Protein AF-A0A7W0K633-F1 (afdb_monomer_lite)

Foldseek 3Di:
DDDDPNDDDDPCCVVPPVVVVVLVVCVVCVVVVCCVVVVDDDDDPDDDDCLVVQQVNLQVQLSVQLVVLVVVLVCLVVVCVVVVHDSVVSNVVSVVCSPVVSVVSSVVSSVVSPVVVVDPPDDDQADWDWDADPVGDTDTDGDDDPPPDDDSPDDPDPDPPDPPPPDPPPPPPDPDDDDD

pLDDT: mean 83.35, std 16.61, range [40.38, 98.44]

Sequence (180 aa):
EWRGWGYEIPNPFFPGVLLAGFVFSALFLWPFIEARFTHDREPHNLCDRPRDRPVRTALGAATLSFLLVLFLAGATDVLAVEFSLSVNSIVWVFRLLIFLVPLVTALMTHRICKELSAADGGRRKPPELIDRSAEGGYDAHPAPLPVGHPGPDELPEPLPEAVEAGDHGTQSSSPEPSSR

Radius of gyration: 29.42 Å; chains: 1; bounding box: 98×55×73 Å

Structure (mmCIF, N/CA/C/O backbone):
data_AF-A0A7W0K633-F1
#
_entry.id   AF-A0A7W0K633-F1
#
loop_
_atom_site.group_PDB
_atom_site.id
_atom_site.type_symbol
_atom_site.label_atom_id
_atom_site.label_alt_id
_atom_site.label_comp_id
_atom_site.label_asym_id
_atom_site.label_entity_id
_atom_site.label_seq_id
_atom_site.pdbx_PDB_ins_code
_atom_site.Cartn_x
_atom_site.Cartn_y
_atom_site.Cartn_z
_atom_site.occupancy
_atom_site.B_iso_or_equiv
_atom_site.auth_seq_id
_atom_site.auth_comp_id
_atom_site.auth_asym_id
_atom_site.auth_atom_id
_atom_site.pdbx_PDB_model_num
ATOM 1 N N . GLU A 1 1 ? -16.875 -11.089 23.880 1.00 66.25 1 GLU A N 1
ATOM 2 C CA . GLU A 1 1 ? -16.062 -12.106 24.578 1.00 66.25 1 GLU A CA 1
ATOM 3 C C . GLU A 1 1 ? -16.311 -13.457 23.930 1.00 66.25 1 GLU A C 1
ATOM 5 O O . GLU A 1 1 ? -17.447 -13.720 23.548 1.00 66.25 1 GLU A O 1
ATOM 10 N N . TRP A 1 2 ? -15.263 -14.251 23.701 1.00 76.19 2 TRP A N 1
ATOM 11 C CA . TRP A 1 2 ? -15.393 -15.596 23.129 1.00 76.19 2 TRP A CA 1
ATOM 12 C C . TRP A 1 2 ? -15.145 -16.613 24.243 1.00 76.19 2 TRP A C 1
ATOM 14 O O . TRP A 1 2 ? -14.137 -16.514 24.946 1.00 76.19 2 TRP A O 1
ATOM 24 N N . ARG A 1 3 ? -16.079 -17.548 24.441 1.00 80.44 3 ARG A N 1
ATOM 25 C CA . ARG A 1 3 ? -16.024 -18.565 25.500 1.00 80.44 3 ARG A CA 1
ATOM 26 C C . ARG A 1 3 ? -15.960 -19.953 24.869 1.00 80.44 3 ARG A C 1
ATOM 28 O O . ARG A 1 3 ? -16.849 -20.309 24.100 1.00 80.44 3 ARG A O 1
ATOM 35 N N . GLY A 1 4 ? -14.933 -20.732 25.209 1.00 81.19 4 GLY A N 1
ATOM 36 C CA . GLY A 1 4 ? -14.745 -22.097 24.708 1.00 81.19 4 GLY A CA 1
ATOM 37 C C . GLY A 1 4 ? -13.879 -22.935 25.652 1.00 81.19 4 GLY A C 1
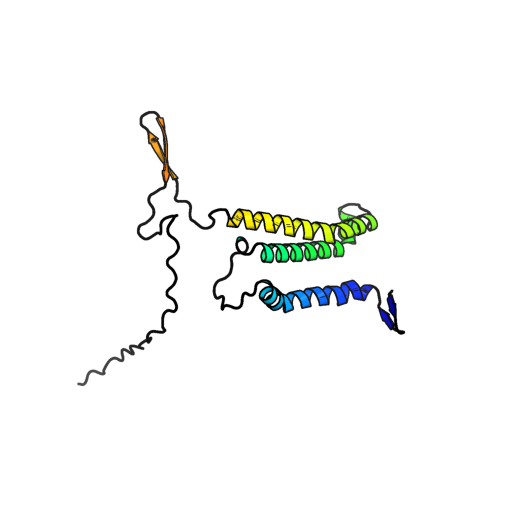ATOM 38 O O . GLY A 1 4 ? -12.909 -22.430 26.207 1.00 81.19 4 GLY A O 1
ATOM 39 N N . TRP A 1 5 ? -14.251 -24.205 25.867 1.00 78.00 5 TRP A N 1
ATOM 40 C CA . TRP A 1 5 ? -13.540 -25.163 26.742 1.00 78.00 5 TRP A CA 1
ATOM 41 C C . TRP A 1 5 ? -13.222 -24.665 28.169 1.00 78.00 5 TRP A C 1
ATOM 43 O O . TRP A 1 5 ? -12.220 -25.054 28.757 1.00 78.00 5 TRP A O 1
ATOM 53 N N . GLY A 1 6 ? -14.076 -23.815 28.749 1.00 84.50 6 GLY A N 1
ATOM 54 C CA . GLY A 1 6 ? -13.878 -23.280 30.105 1.00 84.50 6 GLY A CA 1
ATOM 55 C C . GLY A 1 6 ? -12.903 -22.100 30.199 1.00 84.50 6 GLY A C 1
ATOM 56 O O . GLY A 1 6 ? -12.663 -21.613 31.300 1.00 84.50 6 GLY A O 1
ATOM 57 N N . TYR A 1 7 ? -12.388 -21.610 29.067 1.00 84.44 7 TYR A N 1
ATOM 58 C CA . TYR A 1 7 ? -11.537 -20.424 28.989 1.00 84.44 7 TYR A CA 1
ATOM 59 C C . TYR A 1 7 ? -12.263 -19.258 28.313 1.00 84.44 7 TYR A C 1
ATOM 61 O O . TYR A 1 7 ? -13.115 -19.443 27.435 1.00 84.44 7 TYR A O 1
ATOM 69 N N . GLU A 1 8 ? -11.896 -18.041 28.715 1.00 87.81 8 GLU A N 1
ATOM 70 C CA . GLU A 1 8 ? -12.436 -16.798 28.169 1.00 87.81 8 GLU A CA 1
ATOM 71 C C . GLU A 1 8 ? -11.348 -16.017 27.446 1.00 87.81 8 GLU A C 1
ATOM 73 O O . GLU A 1 8 ? -10.291 -15.732 28.010 1.00 87.81 8 GLU A O 1
ATOM 78 N N . ILE A 1 9 ? -11.622 -15.645 26.195 1.00 88.81 9 ILE A N 1
ATOM 79 C CA . ILE A 1 9 ? -10.738 -14.785 25.412 1.00 88.81 9 ILE A CA 1
ATOM 80 C C . ILE A 1 9 ? -11.315 -13.360 25.439 1.00 88.81 9 ILE A C 1
ATOM 82 O O . ILE A 1 9 ? -12.400 -13.122 24.880 1.00 88.81 9 ILE A O 1
ATOM 86 N N . PRO A 1 10 ? -10.623 -12.400 26.085 1.00 91.38 10 PRO A N 1
ATOM 87 C CA . PRO A 1 10 ? -11.108 -11.032 26.215 1.00 91.38 10 PRO A CA 1
ATOM 88 C C . PRO A 1 10 ? -11.019 -10.300 24.870 1.00 91.38 10 PRO A C 1
ATOM 90 O O . PRO A 1 10 ? -10.097 -10.518 24.093 1.00 91.38 10 PRO A O 1
ATOM 93 N N . ASN A 1 11 ? -11.953 -9.389 24.580 1.00 89.88 11 ASN A N 1
ATOM 94 C CA . ASN A 1 11 ? -12.000 -8.704 23.278 1.00 89.88 11 ASN A CA 1
ATOM 95 C C . ASN A 1 11 ? -10.701 -7.944 22.897 1.00 89.88 11 ASN A C 1
ATOM 97 O O . ASN A 1 11 ? -10.314 -8.001 21.731 1.00 89.88 11 ASN A O 1
ATOM 101 N N . PRO A 1 12 ? -9.972 -7.296 23.834 1.00 91.19 12 PRO A N 1
ATOM 102 C CA . PRO A 1 12 ? -8.685 -6.660 23.533 1.00 91.19 12 PRO A CA 1
ATOM 103 C C . PRO A 1 12 ? -7.592 -7.615 23.025 1.00 91.19 12 PRO A C 1
ATOM 105 O O . PRO A 1 12 ? -6.633 -7.159 22.404 1.00 91.19 12 PRO A O 1
ATOM 108 N N . PHE A 1 13 ? -7.736 -8.930 23.237 1.00 92.81 13 PHE A N 1
ATOM 109 C CA . PHE A 1 13 ? -6.799 -9.938 22.732 1.00 92.81 13 PHE A CA 1
ATOM 110 C C . PHE A 1 13 ? -6.667 -9.897 21.206 1.00 92.81 13 PHE A C 1
ATOM 112 O O . PHE A 1 13 ? -5.560 -10.007 20.679 1.00 92.81 13 PHE A O 1
ATOM 119 N N . PHE A 1 14 ? -7.781 -9.721 20.489 1.00 91.62 14 PHE A N 1
ATOM 120 C CA . PHE A 1 14 ? -7.796 -9.774 19.028 1.00 91.62 14 PHE A CA 1
ATOM 121 C C . PHE A 1 14 ? -6.925 -8.681 18.386 1.00 91.62 14 PHE A C 1
ATOM 123 O O . PHE A 1 14 ? -6.013 -9.032 17.638 1.00 91.62 14 PHE A O 1
ATOM 130 N N . PRO A 1 15 ? -7.126 -7.378 18.670 1.00 89.50 15 PRO A N 1
ATOM 131 C CA . PRO A 1 15 ? -6.270 -6.338 18.106 1.00 89.50 15 PRO A CA 1
ATOM 132 C C . PRO A 1 15 ? -4.888 -6.272 18.773 1.00 89.50 15 PRO A C 1
ATOM 134 O O . PRO A 1 15 ? -3.913 -5.956 18.101 1.00 89.50 15 PRO A O 1
ATOM 137 N N . GLY A 1 16 ? -4.787 -6.567 20.075 1.00 90.88 16 GLY A N 1
ATOM 138 C CA . GLY A 1 16 ? -3.544 -6.383 20.828 1.00 90.88 16 GLY A CA 1
ATOM 139 C C . GLY A 1 16 ? -2.516 -7.492 20.615 1.00 90.88 16 GLY A C 1
ATOM 140 O O . GLY A 1 16 ? -1.331 -7.211 20.479 1.00 90.88 16 GLY A O 1
ATOM 141 N N . VAL A 1 17 ? -2.959 -8.750 20.578 1.00 94.56 17 VAL A N 1
ATOM 142 C CA . VAL A 1 17 ? -2.063 -9.916 20.538 1.00 94.56 17 VAL A CA 1
ATOM 143 C C . VAL A 1 17 ? -2.166 -10.636 19.206 1.00 94.56 17 VAL A C 1
ATOM 145 O O . VAL A 1 17 ? -1.153 -10.838 18.544 1.00 94.56 17 VAL A O 1
ATOM 148 N N . LEU A 1 18 ? -3.378 -11.011 18.791 1.00 94.56 18 LEU A N 1
ATOM 149 C CA . LEU A 1 18 ? -3.564 -11.833 17.595 1.00 94.56 18 LEU A CA 1
ATOM 150 C C . LEU A 1 18 ? -3.177 -11.074 16.325 1.00 94.56 18 LEU A C 1
ATOM 152 O O . LEU A 1 18 ? -2.405 -11.582 15.517 1.00 94.56 18 LEU A O 1
ATOM 156 N N . LEU A 1 19 ? -3.671 -9.849 16.166 1.00 93.62 19 LEU A N 1
ATOM 157 C CA . LEU A 1 19 ? -3.360 -9.018 15.011 1.00 93.62 19 LEU A CA 1
ATOM 158 C C . LEU A 1 19 ? -1.880 -8.614 14.981 1.00 93.62 19 LEU A C 1
ATOM 160 O O . LEU A 1 19 ? -1.228 -8.792 13.956 1.00 93.62 19 LEU A O 1
ATOM 164 N N . ALA A 1 20 ? -1.338 -8.104 16.091 1.00 93.06 20 ALA A N 1
ATOM 165 C CA . ALA A 1 20 ? 0.075 -7.733 16.168 1.00 93.06 20 ALA A CA 1
ATOM 166 C C . ALA A 1 20 ? 0.980 -8.944 15.900 1.00 93.06 20 ALA A C 1
ATOM 168 O O . ALA A 1 20 ? 1.866 -8.886 15.047 1.00 93.06 20 ALA A O 1
ATOM 169 N N . GLY A 1 21 ? 0.701 -10.071 16.562 1.00 95.94 21 GLY A N 1
ATOM 170 C CA . GLY A 1 21 ? 1.410 -11.327 16.355 1.00 95.94 21 GLY A CA 1
ATOM 171 C C . GLY A 1 21 ? 1.337 -11.795 14.906 1.00 95.94 21 GLY A C 1
ATOM 172 O O . GLY A 1 21 ? 2.356 -12.202 14.356 1.00 95.94 21 GLY A O 1
ATOM 173 N N . PHE A 1 22 ? 0.181 -11.667 14.251 1.00 95.88 22 PHE A N 1
ATOM 174 C CA . PHE A 1 22 ? 0.033 -11.992 12.836 1.00 95.88 22 PHE A CA 1
ATOM 175 C C . PHE A 1 22 ? 0.889 -11.094 11.937 1.00 95.88 22 PHE A C 1
ATOM 177 O O . PHE A 1 22 ? 1.620 -11.619 11.102 1.00 95.88 22 PHE A O 1
ATOM 184 N N . VAL A 1 23 ? 0.853 -9.768 12.118 1.00 94.19 23 VAL A N 1
ATOM 185 C CA . VAL A 1 23 ? 1.632 -8.828 11.289 1.00 94.19 23 VAL A CA 1
ATOM 186 C C . VAL A 1 23 ? 3.131 -9.097 11.415 1.00 94.19 23 VAL A C 1
ATOM 188 O O . VAL A 1 23 ? 3.814 -9.231 10.401 1.00 94.19 23 VAL A O 1
ATOM 191 N N . PHE A 1 24 ? 3.647 -9.228 12.640 1.00 94.81 24 PHE A N 1
ATOM 192 C CA . PHE A 1 24 ? 5.065 -9.522 12.846 1.00 94.81 24 PHE A CA 1
ATOM 193 C C . PHE A 1 24 ? 5.444 -10.906 12.325 1.00 94.81 24 PHE A C 1
ATOM 195 O O . PHE A 1 24 ? 6.462 -11.038 11.651 1.00 94.81 24 PHE A O 1
ATOM 202 N N . SER A 1 25 ? 4.620 -11.929 12.568 1.00 96.25 25 SER A N 1
ATOM 203 C CA . SER A 1 25 ? 4.882 -13.272 12.037 1.00 96.25 25 SER A CA 1
ATOM 204 C C . SER A 1 25 ? 4.921 -13.263 10.512 1.00 96.25 25 SER A C 1
ATOM 206 O O . SER A 1 25 ? 5.842 -13.820 9.925 1.00 96.25 25 SER A O 1
ATOM 208 N N . ALA A 1 26 ? 3.971 -12.588 9.861 1.00 94.62 26 ALA A N 1
ATOM 209 C CA . ALA A 1 26 ? 3.949 -12.447 8.410 1.00 94.62 26 ALA A CA 1
ATOM 210 C C . ALA A 1 26 ? 5.197 -11.721 7.888 1.00 94.62 26 ALA A C 1
ATOM 212 O O . ALA A 1 26 ? 5.759 -12.148 6.885 1.00 94.62 26 ALA A O 1
ATOM 213 N N . LEU A 1 27 ? 5.667 -10.679 8.584 1.00 94.00 27 LEU A N 1
ATOM 214 C CA . LEU A 1 27 ? 6.891 -9.955 8.232 1.00 94.00 27 LEU A CA 1
ATOM 215 C C . LEU A 1 27 ? 8.139 -10.845 8.344 1.00 94.00 27 LEU A C 1
ATOM 217 O O . LEU A 1 27 ? 8.943 -10.887 7.417 1.00 94.00 27 LEU A O 1
ATOM 221 N N . PHE A 1 28 ? 8.289 -11.585 9.445 1.00 95.56 28 PHE A N 1
ATOM 222 C CA . PHE A 1 28 ? 9.420 -12.501 9.642 1.00 95.56 28 PHE A CA 1
ATOM 223 C C . PHE A 1 28 ? 9.402 -13.675 8.662 1.00 95.56 28 PHE A C 1
ATOM 225 O O . PHE A 1 28 ? 10.454 -14.110 8.195 1.00 95.56 28 PHE A O 1
ATOM 232 N N . LEU A 1 29 ? 8.215 -14.193 8.339 1.00 96.06 29 LEU A N 1
ATOM 233 C CA . LEU A 1 29 ? 8.066 -15.303 7.401 1.00 96.06 29 LEU A CA 1
ATOM 234 C C . LEU A 1 29 ? 8.065 -14.848 5.934 1.00 96.06 29 LEU A C 1
ATOM 236 O O . LEU A 1 29 ? 8.198 -15.701 5.056 1.00 96.06 29 LEU A O 1
ATOM 240 N N . TRP A 1 30 ? 7.955 -13.544 5.656 1.00 93.50 30 TRP A N 1
ATOM 241 C CA . TRP A 1 30 ? 7.859 -12.990 4.305 1.00 93.50 30 TRP A CA 1
ATOM 242 C C . TRP A 1 30 ? 8.883 -13.558 3.308 1.00 93.50 30 TRP A C 1
ATOM 244 O O . TRP A 1 30 ? 8.441 -14.067 2.279 1.00 93.50 30 TRP A O 1
ATOM 254 N N . PRO A 1 31 ? 10.207 -13.573 3.577 1.00 91.06 31 PRO A N 1
ATOM 255 C CA . PRO A 1 31 ? 11.180 -14.077 2.603 1.00 91.06 31 PRO A CA 1
ATOM 256 C C . PRO A 1 31 ? 10.967 -15.557 2.256 1.00 91.06 31 PRO A C 1
ATOM 258 O O . PRO A 1 31 ? 11.137 -15.959 1.108 1.00 91.06 31 PRO A O 1
ATOM 261 N N . PHE A 1 32 ? 10.542 -16.375 3.222 1.00 92.38 32 PHE A N 1
ATOM 262 C CA . PHE A 1 32 ? 10.270 -17.797 3.000 1.00 92.38 32 PHE A CA 1
ATOM 263 C C . PHE A 1 32 ? 8.978 -18.012 2.213 1.00 92.38 32 PHE A C 1
ATOM 265 O O . PHE A 1 32 ? 8.917 -18.876 1.338 1.00 92.38 32 PHE A O 1
ATOM 272 N N . ILE A 1 33 ? 7.948 -17.218 2.521 1.00 91.50 33 ILE A N 1
ATOM 273 C CA . ILE A 1 33 ? 6.676 -17.213 1.798 1.00 91.50 33 ILE A CA 1
ATOM 274 C C . ILE A 1 33 ? 6.929 -16.802 0.344 1.00 91.50 33 ILE A C 1
ATOM 276 O O . ILE A 1 33 ? 6.538 -17.520 -0.574 1.00 91.50 33 ILE A O 1
ATOM 280 N N . GLU A 1 34 ? 7.641 -15.699 0.125 1.00 90.81 34 GLU A N 1
ATOM 281 C CA . GLU A 1 34 ? 7.971 -15.195 -1.205 1.00 90.81 34 GLU A CA 1
ATOM 282 C C . GLU A 1 34 ? 8.790 -16.214 -2.007 1.00 90.81 34 GLU A C 1
ATOM 284 O O . GLU A 1 34 ? 8.397 -16.568 -3.118 1.00 90.81 34 GLU A O 1
ATOM 289 N N . ALA A 1 35 ? 9.859 -16.773 -1.430 1.00 89.38 35 ALA A N 1
ATOM 290 C CA . ALA A 1 35 ? 10.676 -17.792 -2.090 1.00 89.38 35 ALA A CA 1
ATOM 291 C C . ALA A 1 35 ? 9.876 -19.063 -2.434 1.00 89.38 35 ALA A C 1
ATOM 293 O O . ALA A 1 35 ? 10.167 -19.743 -3.419 1.00 89.38 35 ALA A O 1
ATOM 294 N N . ARG A 1 36 ? 8.842 -19.401 -1.651 1.00 89.31 36 ARG A N 1
ATOM 295 C CA . ARG A 1 36 ? 7.970 -20.557 -1.907 1.00 89.31 36 ARG A CA 1
ATOM 296 C C . ARG A 1 36 ? 6.999 -20.342 -3.069 1.00 89.31 36 ARG A C 1
ATOM 298 O O . ARG A 1 36 ? 6.645 -21.325 -3.724 1.00 89.31 36 ARG A O 1
ATOM 305 N N . PHE A 1 37 ? 6.548 -19.111 -3.299 1.00 89.50 37 PHE A N 1
ATOM 306 C CA . PHE A 1 37 ? 5.646 -18.776 -4.405 1.00 89.50 37 PHE A CA 1
ATOM 307 C C . PHE A 1 37 ? 6.416 -18.437 -5.684 1.00 89.50 37 PHE A C 1
ATOM 309 O O . PHE A 1 37 ? 6.093 -18.969 -6.745 1.00 89.50 37 PHE A O 1
ATOM 316 N N . THR A 1 38 ? 7.463 -17.620 -5.582 1.00 88.50 38 THR A N 1
ATOM 317 C CA . THR A 1 38 ? 8.279 -17.182 -6.725 1.00 88.50 38 THR A CA 1
ATOM 318 C C . THR A 1 38 ? 9.260 -18.266 -7.185 1.00 88.50 38 THR A C 1
ATOM 320 O O . THR A 1 38 ?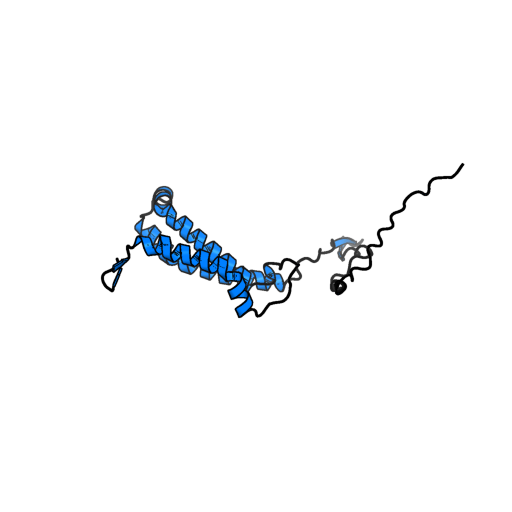 9.689 -18.240 -8.329 1.00 88.50 38 THR A O 1
ATOM 323 N N . HIS A 1 39 ? 9.578 -19.249 -6.328 1.00 87.38 39 HIS A N 1
ATOM 324 C CA . HIS A 1 39 ? 10.603 -20.284 -6.568 1.00 87.38 39 HIS A CA 1
ATOM 325 C C . HIS A 1 39 ? 12.008 -19.716 -6.832 1.00 87.38 39 HIS A C 1
ATOM 327 O O . HIS A 1 39 ? 12.884 -20.415 -7.331 1.00 87.38 39 HIS A O 1
ATOM 333 N N . ASP A 1 40 ? 12.223 -18.466 -6.436 1.00 85.00 40 ASP A N 1
ATOM 334 C CA . ASP A 1 40 ? 13.465 -17.731 -6.608 1.00 85.00 40 ASP A CA 1
ATOM 335 C C . ASP A 1 40 ? 14.409 -18.035 -5.432 1.00 85.00 40 ASP A C 1
ATOM 337 O O . ASP A 1 40 ? 14.096 -17.724 -4.278 1.00 85.00 40 ASP A O 1
ATOM 341 N N . ARG A 1 41 ? 15.509 -18.748 -5.706 1.00 84.31 41 ARG A N 1
ATOM 342 C CA . ARG A 1 41 ? 16.477 -19.231 -4.696 1.00 84.31 41 ARG A CA 1
ATOM 343 C C . ARG A 1 41 ? 17.929 -18.907 -5.039 1.00 84.31 41 ARG A C 1
ATOM 345 O O . ARG A 1 41 ? 18.836 -19.417 -4.383 1.00 84.31 41 ARG A O 1
ATOM 352 N N . GLU A 1 42 ? 18.150 -18.100 -6.066 1.00 86.81 42 GLU A N 1
ATOM 353 C CA . GLU A 1 42 ? 19.493 -17.718 -6.485 1.00 86.81 42 GLU A CA 1
ATOM 354 C C . GLU A 1 42 ? 20.077 -16.638 -5.558 1.00 86.81 42 GLU A C 1
ATOM 356 O O . GLU A 1 42 ? 19.332 -15.887 -4.914 1.00 86.81 42 GLU A O 1
ATOM 361 N N . PRO A 1 43 ? 21.412 -16.541 -5.443 1.00 87.62 43 PRO A N 1
ATOM 362 C CA . PRO A 1 43 ? 22.046 -15.467 -4.692 1.00 87.62 43 PRO A CA 1
ATOM 363 C C . PRO A 1 43 ? 21.861 -14.114 -5.403 1.00 87.62 43 PRO A C 1
ATOM 365 O O . PRO A 1 43 ? 22.442 -13.866 -6.456 1.00 87.62 43 PRO A O 1
ATOM 368 N N . HIS A 1 44 ? 21.082 -13.213 -4.796 1.00 86.94 44 HIS A N 1
ATOM 369 C CA . HIS A 1 44 ? 20.836 -11.856 -5.298 1.00 86.94 44 HIS A CA 1
ATOM 370 C C . HIS A 1 44 ? 21.688 -10.833 -4.538 1.00 86.94 44 HIS A C 1
ATOM 372 O O . HIS A 1 44 ? 21.411 -10.528 -3.380 1.00 86.94 44 HIS A O 1
ATOM 378 N N . ASN A 1 45 ? 22.710 -10.277 -5.196 1.00 91.12 45 ASN A N 1
ATOM 379 C CA . ASN A 1 45 ? 23.581 -9.237 -4.618 1.00 91.12 45 ASN A CA 1
ATOM 380 C C . ASN A 1 45 ? 23.199 -7.813 -5.050 1.00 91.12 45 ASN A C 1
ATOM 382 O O . ASN A 1 45 ? 23.743 -6.835 -4.540 1.00 91.12 45 ASN A O 1
ATOM 386 N N . LEU A 1 46 ? 22.276 -7.692 -6.005 1.00 90.25 46 LEU A N 1
ATOM 387 C CA . LEU A 1 46 ? 21.758 -6.419 -6.483 1.00 90.25 46 LEU A CA 1
ATOM 388 C C . LEU A 1 46 ? 20.337 -6.221 -5.965 1.00 90.25 46 LEU A C 1
ATOM 390 O O . LEU A 1 46 ? 19.525 -7.145 -5.968 1.00 90.25 46 LEU A O 1
ATOM 394 N N . CYS A 1 47 ? 20.035 -4.999 -5.533 1.00 89.06 47 CYS A N 1
ATOM 395 C CA . CYS A 1 47 ? 18.684 -4.642 -5.130 1.00 89.06 47 CYS A CA 1
ATOM 396 C C . CYS A 1 47 ? 17.763 -4.602 -6.352 1.00 89.06 47 CYS A C 1
ATOM 398 O O . CYS A 1 47 ? 17.996 -3.846 -7.299 1.00 89.06 47 CYS A O 1
ATOM 400 N N . ASP A 1 48 ? 16.669 -5.352 -6.278 1.00 88.38 48 ASP A N 1
ATOM 401 C CA . ASP A 1 48 ? 15.578 -5.249 -7.237 1.00 88.38 48 ASP A CA 1
ATOM 402 C C . ASP A 1 48 ? 14.936 -3.858 -7.191 1.00 88.38 48 ASP A C 1
ATOM 404 O O . ASP A 1 48 ? 14.673 -3.292 -6.122 1.00 88.38 48 ASP A O 1
ATOM 408 N N . ARG A 1 49 ? 14.579 -3.331 -8.362 1.00 89.56 49 ARG A N 1
ATOM 409 C CA . ARG A 1 49 ? 13.794 -2.098 -8.441 1.00 89.56 49 ARG A CA 1
ATOM 410 C C . ARG A 1 49 ? 12.324 -2.407 -8.118 1.00 89.56 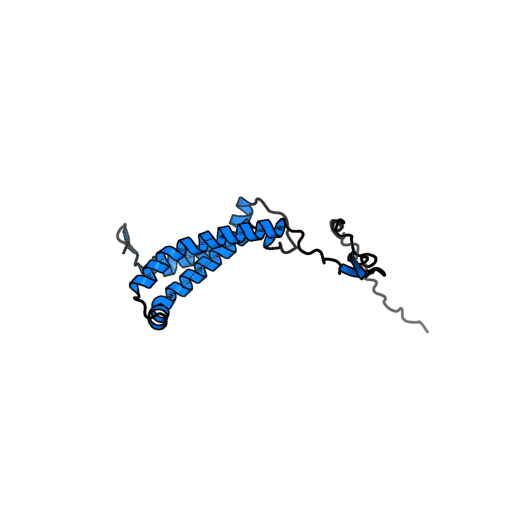49 ARG A C 1
ATOM 412 O O . ARG A 1 49 ? 11.775 -3.372 -8.651 1.00 89.56 49 ARG A O 1
ATOM 419 N N . PRO A 1 50 ? 11.625 -1.565 -7.332 1.00 89.31 50 PRO A N 1
ATOM 420 C CA . PRO A 1 50 ? 10.231 -1.818 -6.952 1.00 89.31 50 PRO A CA 1
ATOM 421 C C . PRO A 1 50 ? 9.254 -1.958 -8.126 1.00 89.31 50 PRO A C 1
ATOM 423 O O . PRO A 1 50 ? 8.278 -2.698 -8.030 1.00 89.31 50 PRO A O 1
ATOM 426 N N . ARG A 1 51 ? 9.491 -1.267 -9.246 1.00 90.19 51 ARG A N 1
ATOM 427 C CA . ARG A 1 51 ? 8.632 -1.389 -10.433 1.00 90.19 51 ARG A CA 1
ATOM 428 C C . ARG A 1 51 ? 8.732 -2.772 -11.098 1.00 90.19 51 ARG A C 1
ATOM 430 O O . ARG A 1 51 ? 7.707 -3.304 -11.503 1.00 90.19 51 ARG A O 1
ATOM 437 N N . ASP A 1 52 ? 9.914 -3.394 -11.078 1.00 89.75 52 ASP A N 1
ATOM 438 C CA . ASP A 1 52 ? 10.198 -4.643 -11.803 1.00 89.75 52 ASP A CA 1
ATOM 439 C C . ASP A 1 52 ? 9.637 -5.888 -11.087 1.00 89.75 52 ASP A C 1
ATOM 441 O O . ASP A 1 52 ? 9.513 -6.960 -11.675 1.00 89.75 52 ASP A O 1
ATOM 445 N N . ARG A 1 53 ? 9.219 -5.748 -9.821 1.00 91.75 53 ARG A N 1
ATOM 446 C CA . ARG A 1 53 ? 8.556 -6.798 -9.025 1.00 91.75 53 ARG A CA 1
ATOM 447 C C . ARG A 1 53 ? 7.161 -6.320 -8.574 1.00 91.75 53 ARG A C 1
ATOM 449 O O . ARG A 1 53 ? 6.914 -6.168 -7.373 1.00 91.75 53 ARG A O 1
ATOM 456 N N . PRO A 1 54 ? 6.212 -6.093 -9.508 1.00 93.19 54 PRO A N 1
ATOM 457 C CA . PRO A 1 54 ? 4.961 -5.369 -9.252 1.00 93.19 54 PRO A CA 1
ATOM 458 C C . PRO A 1 54 ? 4.065 -6.027 -8.195 1.00 93.19 54 PRO A C 1
ATOM 460 O O . PRO A 1 54 ? 3.365 -5.333 -7.465 1.00 93.19 54 PRO A O 1
ATOM 463 N N . VAL A 1 55 ? 4.074 -7.360 -8.087 1.00 93.62 55 VAL A N 1
ATOM 464 C CA . VAL A 1 55 ? 3.275 -8.095 -7.087 1.00 93.62 55 VAL A CA 1
ATOM 465 C C . VAL A 1 55 ? 3.818 -7.883 -5.673 1.00 93.62 55 VAL A C 1
ATOM 467 O O . VAL A 1 55 ? 3.049 -7.556 -4.770 1.00 93.62 55 VAL A O 1
ATOM 470 N N . ARG A 1 56 ? 5.140 -8.004 -5.485 1.00 94.44 56 ARG A N 1
ATOM 471 C CA . ARG A 1 56 ? 5.794 -7.761 -4.190 1.00 94.44 56 ARG A CA 1
ATOM 472 C C . ARG A 1 56 ? 5.561 -6.329 -3.723 1.00 94.44 56 ARG A C 1
ATOM 474 O O . ARG A 1 56 ? 5.179 -6.102 -2.578 1.00 94.44 56 ARG A O 1
ATOM 481 N N . THR A 1 57 ? 5.731 -5.372 -4.629 1.00 95.88 57 THR A N 1
ATOM 482 C CA . THR A 1 57 ? 5.552 -3.947 -4.328 1.00 95.88 57 THR A CA 1
ATOM 483 C C . THR A 1 57 ? 4.100 -3.614 -4.004 1.00 95.88 57 THR A C 1
ATOM 485 O O . THR A 1 57 ? 3.843 -2.897 -3.039 1.00 95.88 57 THR A O 1
ATOM 488 N N . ALA A 1 58 ? 3.140 -4.181 -4.742 1.00 96.62 58 ALA A N 1
ATOM 489 C CA . ALA A 1 58 ? 1.719 -4.017 -4.453 1.00 96.62 58 ALA A CA 1
ATOM 490 C C . ALA A 1 58 ? 1.334 -4.563 -3.073 1.00 96.62 58 ALA A C 1
ATOM 492 O O . ALA A 1 58 ? 0.595 -3.899 -2.347 1.00 96.62 58 ALA A O 1
ATOM 493 N N . LEU A 1 59 ? 1.855 -5.728 -2.674 1.00 95.81 59 LEU A N 1
ATOM 494 C CA . LEU A 1 59 ? 1.563 -6.286 -1.354 1.00 95.81 59 LEU A CA 1
ATOM 495 C C . LEU A 1 59 ? 2.200 -5.467 -0.223 1.00 95.81 59 LEU A C 1
ATOM 497 O O . LEU A 1 59 ? 1.554 -5.225 0.800 1.00 95.81 59 LEU A O 1
ATOM 501 N N . GLY A 1 60 ? 3.430 -4.984 -0.418 1.00 95.06 60 GLY A N 1
ATOM 502 C CA . GLY A 1 60 ? 4.077 -4.063 0.518 1.00 95.06 60 GLY A CA 1
ATOM 503 C C . GLY A 1 60 ? 3.276 -2.769 0.696 1.00 95.06 60 GLY A C 1
ATOM 504 O O . GLY A 1 60 ? 2.981 -2.369 1.822 1.00 95.06 60 GLY A O 1
ATOM 505 N N . ALA A 1 61 ? 2.838 -2.156 -0.407 1.00 97.88 61 ALA A N 1
ATOM 506 C CA . ALA A 1 61 ? 2.023 -0.941 -0.388 1.00 97.88 61 ALA A CA 1
ATOM 507 C C . ALA A 1 61 ? 0.640 -1.161 0.252 1.00 97.88 61 ALA A C 1
ATOM 509 O O . ALA A 1 61 ? 0.171 -0.317 1.021 1.00 97.88 61 ALA A O 1
ATOM 510 N N . ALA A 1 62 ? 0.003 -2.305 -0.011 1.00 97.69 62 ALA A N 1
ATOM 511 C CA . ALA A 1 62 ? -1.254 -2.694 0.621 1.00 97.69 62 ALA A CA 1
ATOM 512 C C . ALA A 1 62 ? -1.094 -2.862 2.137 1.00 97.69 62 ALA A C 1
ATOM 514 O O . ALA A 1 62 ? -1.911 -2.356 2.902 1.00 97.69 62 ALA A O 1
ATOM 515 N N . THR A 1 63 ? -0.009 -3.509 2.570 1.00 96.44 63 THR A N 1
ATOM 516 C CA . THR A 1 63 ? 0.311 -3.711 3.990 1.00 96.44 63 THR A CA 1
ATOM 517 C C . THR A 1 63 ? 0.569 -2.381 4.695 1.00 96.44 63 THR A C 1
ATOM 519 O O . THR A 1 63 ? -0.000 -2.129 5.753 1.00 96.44 63 THR A O 1
ATOM 522 N N . LEU A 1 64 ? 1.353 -1.483 4.092 1.00 97.19 64 LEU A N 1
ATOM 523 C CA . LEU A 1 64 ? 1.573 -0.137 4.634 1.00 97.19 64 LEU A CA 1
ATOM 524 C C . LEU A 1 64 ? 0.273 0.666 4.720 1.00 97.19 64 LEU A C 1
ATOM 526 O O . LEU A 1 64 ? 0.018 1.316 5.730 1.00 97.19 64 LEU A O 1
ATOM 530 N N . SER A 1 65 ? -0.575 0.586 3.693 1.00 98.06 65 SER A N 1
ATOM 531 C CA . SER A 1 65 ? -1.877 1.260 3.688 1.00 98.06 65 SER A CA 1
ATOM 532 C C . SER A 1 65 ? -2.806 0.708 4.763 1.00 98.06 65 SER A C 1
ATOM 534 O O . SER A 1 65 ? -3.491 1.473 5.433 1.00 98.06 65 SER A O 1
ATOM 536 N N . PHE A 1 66 ? -2.805 -0.611 4.966 1.00 97.12 66 PHE A N 1
ATOM 537 C CA . PHE A 1 66 ? -3.533 -1.255 6.053 1.00 97.12 66 PHE A CA 1
ATOM 538 C C . PHE A 1 66 ? -3.068 -0.701 7.402 1.00 97.12 66 PHE A C 1
ATOM 540 O O . PHE A 1 66 ? -3.884 -0.187 8.160 1.00 97.12 66 PHE A O 1
ATOM 547 N N . LEU A 1 67 ? -1.758 -0.703 7.667 1.00 96.44 67 LEU A N 1
ATOM 548 C CA . LEU A 1 67 ? -1.201 -0.166 8.911 1.00 96.44 67 LEU A CA 1
ATOM 549 C C . LEU A 1 67 ? -1.525 1.320 9.106 1.00 96.44 67 LEU A C 1
ATOM 551 O O . LEU A 1 67 ? -1.855 1.723 10.219 1.00 96.44 67 LEU A O 1
ATOM 555 N N . LEU A 1 68 ? -1.501 2.121 8.038 1.00 97.62 68 LEU A N 1
ATOM 556 C CA . LEU A 1 68 ? -1.883 3.532 8.084 1.00 97.62 68 LEU A CA 1
ATOM 557 C C . LEU A 1 68 ? -3.358 3.708 8.469 1.00 97.62 68 LEU A C 1
ATOM 559 O O . LEU A 1 68 ? -3.678 4.538 9.316 1.00 97.62 68 LEU A O 1
ATOM 563 N N . VAL A 1 69 ? -4.258 2.908 7.891 1.00 97.50 69 VAL A N 1
ATOM 564 C CA . VAL A 1 69 ? -5.683 2.931 8.248 1.00 97.50 69 VAL A CA 1
ATOM 565 C C . VAL A 1 69 ? -5.885 2.541 9.711 1.00 97.50 69 VAL A C 1
ATOM 567 O O . VAL A 1 69 ? -6.655 3.200 10.404 1.00 97.50 69 VAL A O 1
ATOM 570 N N . LEU A 1 70 ? -5.182 1.516 10.206 1.00 95.19 70 LEU A N 1
ATOM 571 C CA . LEU A 1 70 ? -5.249 1.121 11.617 1.00 95.19 70 LEU A CA 1
ATOM 572 C C . LEU A 1 70 ? -4.714 2.209 12.547 1.00 95.19 70 LEU A C 1
ATOM 574 O O . LEU A 1 70 ? -5.308 2.460 13.592 1.00 95.19 70 LEU A O 1
ATOM 578 N N . PHE A 1 71 ? -3.618 2.862 12.165 1.00 95.25 71 PHE A N 1
ATOM 579 C CA . PHE A 1 71 ? -3.045 3.973 12.915 1.00 95.25 71 PHE A CA 1
ATOM 580 C C . PHE A 1 71 ? -4.043 5.130 13.042 1.00 95.25 71 PHE A C 1
ATOM 582 O O . PHE A 1 71 ? -4.311 5.595 14.148 1.00 95.25 71 PHE A O 1
ATOM 589 N N . LEU A 1 72 ? -4.665 5.537 11.931 1.00 96.12 72 LEU A N 1
ATOM 590 C CA . LEU A 1 72 ? -5.689 6.586 11.929 1.00 96.12 72 LEU A CA 1
ATOM 591 C C . LEU A 1 72 ? -6.946 6.170 12.703 1.00 96.12 72 LEU A C 1
ATOM 593 O O . LEU A 1 72 ? -7.509 6.977 13.438 1.00 96.12 72 LEU A O 1
ATOM 597 N N . ALA A 1 73 ? -7.355 4.904 12.603 1.00 94.88 73 ALA A N 1
ATOM 598 C CA . ALA A 1 73 ? -8.453 4.363 13.398 1.00 94.88 73 ALA A CA 1
ATOM 599 C C . ALA A 1 73 ? -8.137 4.348 14.908 1.00 94.88 73 ALA A C 1
ATOM 601 O O . ALA A 1 73 ? -9.051 4.415 15.726 1.00 94.88 73 ALA A O 1
ATOM 602 N N . GLY A 1 74 ? -6.860 4.299 15.295 1.00 92.38 74 GLY A N 1
ATOM 603 C CA . GLY A 1 74 ? -6.430 4.474 16.682 1.00 92.38 74 GLY A CA 1
ATOM 604 C C . GLY A 1 74 ? -6.670 5.890 17.218 1.00 92.38 74 GLY A C 1
ATOM 605 O O . GLY A 1 74 ? -6.952 6.042 18.400 1.00 92.38 74 GLY A O 1
ATOM 606 N N . ALA A 1 75 ? -6.641 6.906 16.350 1.00 94.69 75 ALA A N 1
ATOM 607 C CA . ALA A 1 75 ? -6.825 8.323 16.686 1.00 94.69 75 ALA A CA 1
ATOM 608 C C . ALA A 1 75 ? -8.282 8.808 16.514 1.00 94.69 75 ALA A C 1
ATOM 610 O O . ALA A 1 75 ? -8.537 9.952 16.133 1.00 94.69 75 ALA A O 1
ATOM 611 N N . THR A 1 76 ? -9.262 7.925 16.731 1.00 94.69 76 THR A N 1
ATOM 612 C CA . THR A 1 76 ? -10.691 8.223 16.496 1.00 94.69 76 THR A CA 1
ATOM 613 C C . THR A 1 76 ? -11.233 9.397 17.309 1.00 94.69 76 THR A C 1
ATOM 615 O O . THR A 1 76 ? -12.112 10.104 16.823 1.00 94.69 76 THR A O 1
ATOM 618 N N . ASP A 1 77 ? -10.731 9.618 18.518 1.00 93.75 77 ASP A N 1
ATOM 619 C CA . ASP A 1 77 ? -11.100 10.724 19.400 1.00 93.75 77 ASP A CA 1
ATOM 620 C C . ASP A 1 77 ? -10.625 12.079 18.858 1.00 93.75 77 ASP A C 1
ATOM 622 O O . ASP A 1 77 ? -11.420 13.012 18.747 1.00 93.75 77 ASP A O 1
ATOM 626 N N . VAL A 1 78 ? -9.363 12.163 18.432 1.00 94.94 78 VAL A N 1
ATOM 627 C CA . VAL A 1 78 ? -8.792 13.359 17.796 1.00 94.94 78 VAL A CA 1
ATOM 628 C C . VAL A 1 78 ? -9.542 13.682 16.505 1.00 94.94 78 VAL A C 1
ATOM 630 O O . VAL A 1 78 ? -9.932 14.826 16.280 1.00 94.94 78 VAL A O 1
ATOM 633 N N . LEU A 1 79 ? -9.816 12.665 15.682 1.00 94.25 79 LEU A N 1
ATOM 634 C CA . LEU A 1 79 ? -10.580 12.828 14.445 1.00 94.25 79 LEU A CA 1
ATOM 635 C C . LEU A 1 79 ? -12.029 13.267 14.708 1.00 94.25 79 LEU A C 1
ATOM 637 O O . LEU A 1 79 ? -12.575 14.060 13.944 1.00 94.25 79 LEU A O 1
ATOM 641 N N . ALA A 1 80 ? -12.662 12.781 15.778 1.00 95.31 80 ALA A N 1
ATOM 642 C CA . ALA A 1 80 ? -14.018 13.191 16.139 1.00 95.31 80 ALA A CA 1
ATOM 643 C C . ALA A 1 80 ? -14.088 14.681 16.487 1.00 95.31 80 ALA A C 1
ATOM 645 O O . ALA A 1 80 ? -15.009 15.367 16.042 1.00 95.31 80 ALA A O 1
ATOM 646 N N . VAL A 1 81 ? -13.105 15.180 17.241 1.00 96.25 81 VAL A N 1
ATOM 647 C CA . VAL A 1 81 ? -13.022 16.593 17.631 1.00 96.25 81 VAL A CA 1
ATOM 648 C C . VAL A 1 81 ? -12.699 17.479 16.428 1.00 96.25 81 VAL A C 1
ATOM 650 O O . VAL A 1 81 ? -13.428 18.435 16.178 1.00 96.25 81 VAL A O 1
ATOM 653 N N . GLU A 1 82 ? -11.666 17.141 15.652 1.00 95.69 82 GLU A N 1
ATOM 654 C CA . GLU A 1 82 ? -11.201 17.965 14.525 1.00 95.69 82 GLU A CA 1
ATOM 655 C C . GLU A 1 82 ? -12.265 18.096 13.426 1.00 95.69 82 GLU A C 1
ATOM 657 O O . GLU A 1 82 ? -12.538 19.186 12.928 1.00 95.69 82 GLU A O 1
ATOM 662 N N . PHE A 1 83 ? -12.925 16.990 13.076 1.00 93.44 83 PHE A N 1
ATOM 663 C CA . PHE A 1 83 ? -13.925 16.977 12.007 1.00 93.44 83 PHE A CA 1
ATOM 664 C C . PHE A 1 83 ? -15.355 17.224 12.503 1.00 93.44 83 PHE A C 1
ATOM 666 O O . PHE A 1 83 ? -16.281 17.236 11.693 1.00 93.44 83 PHE A O 1
ATOM 673 N N . SER A 1 84 ? -15.559 17.425 13.813 1.00 94.75 84 SER A N 1
ATOM 674 C CA . SER A 1 84 ? -16.889 17.573 14.428 1.00 94.75 84 SER A CA 1
ATOM 675 C C . SER A 1 84 ? -17.856 16.435 14.045 1.00 94.75 84 SER A C 1
ATOM 677 O O . SER A 1 84 ? -19.043 16.653 13.794 1.00 94.75 84 SER A O 1
ATOM 679 N N . LEU A 1 85 ? -17.340 15.203 13.971 1.00 93.50 85 LEU A N 1
ATOM 680 C CA . LEU A 1 85 ? -18.082 14.001 13.579 1.00 93.50 85 LEU A CA 1
ATOM 681 C C . LEU A 1 85 ? -18.349 13.095 14.783 1.00 93.50 85 LEU A C 1
ATOM 683 O O . LEU A 1 85 ? -17.606 13.073 15.760 1.00 93.50 85 LEU A O 1
ATOM 687 N N . SER A 1 86 ? -19.397 12.271 14.692 1.00 94.75 86 SER A N 1
ATOM 688 C CA . SER A 1 86 ? -19.652 11.266 15.725 1.00 94.75 86 SER A CA 1
ATOM 689 C C . SER A 1 86 ? -18.608 10.143 15.676 1.00 94.75 86 SER A C 1
ATOM 691 O O . SER A 1 86 ? -18.259 9.650 14.599 1.00 94.75 86 SER A O 1
ATOM 693 N N . VAL A 1 87 ? -18.172 9.673 16.849 1.00 93.44 87 VAL A N 1
ATOM 694 C CA . VAL A 1 87 ? -17.234 8.541 16.973 1.00 93.44 87 VAL A CA 1
ATOM 695 C C . VAL A 1 87 ? -17.779 7.295 16.266 1.00 93.44 87 VAL A C 1
ATOM 697 O O . VAL A 1 87 ? -17.045 6.601 15.568 1.00 93.44 87 VAL A O 1
ATOM 700 N N . ASN A 1 88 ? -19.086 7.033 16.378 1.00 94.94 88 ASN A N 1
ATOM 701 C CA . ASN A 1 88 ? -19.717 5.892 15.716 1.00 94.94 88 ASN A CA 1
ATOM 702 C C . ASN A 1 88 ? -19.617 5.987 14.184 1.00 94.94 88 ASN A C 1
ATOM 704 O O . ASN A 1 88 ? -19.310 4.989 13.533 1.00 94.94 88 ASN A O 1
ATOM 708 N N . SER A 1 89 ? -19.827 7.176 13.608 1.00 94.62 89 SER A N 1
ATOM 709 C CA . SER A 1 89 ? -19.662 7.396 12.166 1.00 94.62 89 SER A CA 1
ATOM 710 C C . SER A 1 89 ? -18.234 7.077 11.725 1.00 94.62 89 SER A C 1
ATOM 712 O O . SER A 1 89 ? -18.039 6.337 10.763 1.00 94.62 89 SER A O 1
ATOM 714 N N . ILE A 1 90 ? -17.239 7.574 12.464 1.00 95.88 90 ILE A N 1
ATOM 715 C CA . ILE A 1 90 ? -15.818 7.358 12.170 1.00 95.88 90 ILE A CA 1
ATOM 716 C C . ILE A 1 90 ? -15.467 5.864 12.231 1.00 95.88 90 ILE A C 1
ATOM 718 O O . ILE A 1 90 ? -14.841 5.336 11.311 1.00 95.88 90 ILE A O 1
ATOM 722 N N . VAL A 1 91 ? -15.922 5.150 13.264 1.00 95.12 91 VAL A N 1
ATOM 723 C CA . VAL A 1 91 ? -15.679 3.704 13.406 1.00 95.12 91 VAL A CA 1
ATOM 724 C C . VAL A 1 91 ? -16.287 2.913 12.245 1.00 95.12 91 VAL A C 1
ATOM 726 O O . VAL A 1 91 ? -15.631 2.022 11.705 1.00 95.12 91 VAL A O 1
ATOM 729 N N . TRP A 1 92 ? -17.518 3.226 11.828 1.00 96.12 92 TRP A N 1
ATOM 730 C CA . TRP A 1 92 ? -18.146 2.560 10.681 1.00 96.12 92 TRP A CA 1
ATOM 731 C C . TRP A 1 92 ? -17.407 2.818 9.369 1.00 96.12 92 TRP A C 1
ATOM 733 O O . TRP A 1 92 ? -17.229 1.888 8.582 1.00 96.12 92 TRP A O 1
ATOM 743 N N . VAL A 1 93 ? -16.923 4.042 9.157 1.00 96.56 93 VAL A N 1
ATOM 744 C CA . VAL A 1 93 ? -16.097 4.375 7.991 1.00 96.56 93 VAL A CA 1
ATOM 745 C C . VAL A 1 93 ? -14.801 3.565 8.009 1.00 96.56 93 VAL A C 1
ATOM 747 O O . VAL A 1 93 ? -14.495 2.887 7.029 1.00 96.56 93 VAL A O 1
ATOM 750 N N . PHE A 1 94 ? -14.071 3.536 9.126 1.00 96.56 94 PHE A N 1
ATOM 751 C CA . PHE A 1 94 ? -12.826 2.770 9.213 1.00 96.56 94 PHE A CA 1
ATOM 752 C C . PHE A 1 94 ? -13.024 1.256 9.071 1.00 96.56 94 PHE A C 1
ATOM 754 O O . PHE A 1 94 ? -12.167 0.592 8.490 1.00 96.56 94 PHE A O 1
ATOM 761 N N . ARG A 1 95 ? -14.170 0.706 9.496 1.00 96.06 95 ARG A N 1
ATOM 762 C CA . ARG A 1 95 ? -14.532 -0.701 9.233 1.00 96.06 95 ARG A CA 1
ATOM 763 C C . ARG A 1 95 ? -14.636 -1.029 7.747 1.00 96.06 95 ARG A C 1
ATOM 765 O O . ARG A 1 95 ? -14.375 -2.166 7.372 1.00 96.06 95 ARG A O 1
ATOM 772 N N . LEU A 1 96 ? -15.020 -0.065 6.913 1.00 97.75 96 LEU A N 1
ATOM 773 C CA . LEU A 1 96 ? -15.015 -0.229 5.461 1.00 97.75 96 LEU A CA 1
ATOM 774 C C . LEU A 1 96 ? -13.612 0.015 4.887 1.00 97.75 96 LEU A C 1
ATOM 776 O O . LEU A 1 96 ? -13.117 -0.782 4.087 1.00 97.75 96 LEU A O 1
ATOM 780 N N . LEU A 1 97 ? -12.953 1.097 5.314 1.00 97.69 97 LEU A N 1
ATOM 781 C CA . LEU A 1 97 ? -11.654 1.511 4.777 1.00 97.69 97 LEU A CA 1
ATOM 782 C C . LEU A 1 97 ? -10.539 0.499 5.043 1.00 97.69 97 LEU A C 1
ATOM 784 O O . LEU A 1 97 ? -9.660 0.355 4.199 1.00 97.69 97 LEU A O 1
ATOM 788 N N . ILE A 1 98 ? -10.592 -0.239 6.155 1.00 96.81 98 ILE A N 1
ATOM 789 C CA . ILE A 1 98 ? -9.594 -1.266 6.492 1.00 96.81 98 ILE A CA 1
ATOM 790 C C . ILE A 1 98 ? -9.477 -2.359 5.419 1.00 96.81 98 ILE A C 1
ATOM 792 O O . ILE A 1 98 ? -8.408 -2.938 5.259 1.00 96.81 98 ILE A O 1
ATOM 796 N N . PHE A 1 99 ? -10.541 -2.610 4.651 1.00 97.50 99 PHE A N 1
ATOM 797 C CA . PHE A 1 99 ? -10.527 -3.547 3.525 1.00 97.50 99 PHE A CA 1
ATOM 798 C C . PHE A 1 99 ? -10.389 -2.827 2.185 1.00 97.50 99 PHE A C 1
ATOM 800 O O . PHE A 1 99 ? -9.626 -3.258 1.321 1.00 97.50 99 PHE A O 1
ATOM 807 N N . LEU A 1 100 ? -11.115 -1.720 2.012 1.00 98.19 100 LEU A N 1
ATOM 808 C CA . LEU A 1 100 ? -11.176 -1.016 0.737 1.00 98.19 100 LEU A CA 1
ATOM 809 C C . LEU A 1 100 ? -9.844 -0.351 0.378 1.00 98.19 100 LEU A C 1
ATOM 811 O O . LEU A 1 100 ? -9.386 -0.487 -0.754 1.00 98.19 100 LEU A O 1
ATOM 815 N N . VAL A 1 101 ? -9.210 0.344 1.326 1.00 98.38 101 VAL A N 1
ATOM 816 C CA . VAL A 1 101 ? -7.980 1.103 1.062 1.00 98.38 101 VAL A CA 1
ATOM 817 C C . VAL A 1 101 ? -6.828 0.170 0.673 1.00 98.38 101 VAL A C 1
ATOM 819 O O . VAL A 1 101 ? -6.258 0.392 -0.393 1.00 98.38 101 VAL A O 1
ATOM 822 N N . PRO A 1 102 ? -6.505 -0.910 1.416 1.00 97.81 102 PRO A N 1
ATOM 823 C CA . PRO A 1 102 ? -5.439 -1.825 1.006 1.00 97.81 102 PRO A CA 1
ATOM 824 C C . PRO A 1 102 ? -5.701 -2.4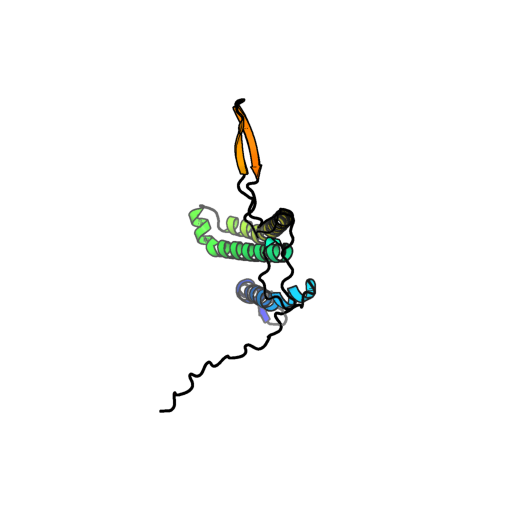88 -0.345 1.00 97.81 102 PRO A C 1
ATOM 826 O O . PRO A 1 102 ? -4.774 -2.627 -1.140 1.00 97.81 102 PRO A O 1
ATOM 829 N N . LEU A 1 103 ? -6.956 -2.863 -0.627 1.00 98.12 103 LEU A N 1
ATOM 830 C CA . LEU A 1 103 ? -7.337 -3.479 -1.897 1.00 98.12 103 LEU A CA 1
ATOM 831 C C . LEU A 1 103 ? -7.120 -2.520 -3.073 1.00 98.12 103 LEU A C 1
ATOM 833 O O . LEU A 1 103 ? -6.496 -2.889 -4.067 1.00 98.12 103 LEU A O 1
ATOM 837 N N . VAL A 1 104 ? -7.607 -1.284 -2.955 1.00 98.38 104 VAL A N 1
ATOM 838 C CA . VAL A 1 104 ? -7.441 -0.264 -3.997 1.00 98.38 104 VAL A CA 1
ATOM 839 C C . VAL A 1 104 ? -5.966 0.089 -4.168 1.00 98.38 104 VAL A C 1
ATOM 841 O O . VAL A 1 104 ? -5.495 0.126 -5.306 1.00 98.38 104 VAL A O 1
ATOM 844 N N . THR A 1 105 ? -5.214 0.269 -3.076 1.00 98.44 105 THR A N 1
ATOM 845 C CA . THR A 1 105 ? -3.771 0.524 -3.154 1.00 98.44 105 THR A CA 1
ATOM 846 C C . THR A 1 105 ? -3.052 -0.617 -3.867 1.00 98.44 105 THR A C 1
ATOM 848 O O . THR A 1 105 ? -2.286 -0.350 -4.785 1.00 98.44 105 THR A O 1
ATOM 851 N N . ALA A 1 106 ? -3.329 -1.881 -3.526 1.00 97.75 106 ALA A N 1
ATOM 852 C CA . ALA A 1 106 ? -2.698 -3.029 -4.179 1.00 97.75 106 ALA A CA 1
ATOM 853 C C . ALA A 1 106 ? -2.918 -3.012 -5.700 1.00 97.75 106 ALA A C 1
ATOM 855 O O . ALA A 1 106 ? -1.971 -3.157 -6.474 1.00 97.75 106 ALA A O 1
ATOM 856 N N . LEU A 1 107 ? -4.165 -2.803 -6.134 1.00 98.06 107 LEU A N 1
ATOM 857 C CA . LEU A 1 107 ? -4.526 -2.779 -7.551 1.00 98.06 107 LEU A CA 1
ATOM 858 C C . LEU A 1 107 ? -3.863 -1.611 -8.286 1.00 98.06 107 LEU A C 1
ATOM 860 O O . LEU A 1 107 ? -3.319 -1.803 -9.375 1.00 98.06 107 LEU A O 1
ATOM 864 N N . MET A 1 108 ? -3.878 -0.420 -7.685 1.00 98.06 108 MET A N 1
ATOM 865 C CA . MET A 1 108 ? -3.269 0.774 -8.269 1.00 98.06 108 MET A CA 1
ATOM 866 C C . MET A 1 108 ? -1.751 0.648 -8.340 1.00 98.06 108 MET A C 1
ATOM 868 O O . MET A 1 108 ? -1.181 0.852 -9.407 1.00 98.06 108 MET A O 1
ATOM 872 N N . THR A 1 109 ? -1.091 0.235 -7.257 1.00 97.69 109 THR A N 1
ATOM 873 C CA . THR A 1 109 ? 0.358 0.009 -7.236 1.00 97.69 109 THR A CA 1
ATOM 874 C C . THR A 1 109 ? 0.762 -1.044 -8.259 1.00 97.69 109 THR A C 1
ATOM 876 O O . THR A 1 109 ? 1.697 -0.816 -9.019 1.00 97.69 109 THR A O 1
ATOM 879 N N . HIS A 1 110 ? 0.034 -2.160 -8.349 1.00 97.06 110 HIS A N 1
ATOM 880 C CA . HIS A 1 110 ? 0.325 -3.193 -9.340 1.00 97.06 110 HIS A CA 1
ATOM 881 C C . HIS A 1 110 ? 0.243 -2.652 -10.774 1.00 97.06 110 HIS A C 1
ATOM 883 O O . HIS A 1 110 ? 1.141 -2.900 -11.580 1.00 97.06 110 HIS A O 1
ATOM 889 N N . ARG A 1 111 ? -0.812 -1.886 -11.088 1.00 95.69 111 ARG A N 1
ATOM 890 C CA . ARG A 1 111 ? -0.983 -1.249 -12.400 1.00 95.69 111 ARG A CA 1
ATOM 891 C C . ARG A 1 111 ? 0.139 -0.259 -12.686 1.00 95.69 111 ARG A C 1
ATOM 893 O O . ARG A 1 111 ? 0.782 -0.382 -13.718 1.00 95.69 111 ARG A O 1
ATOM 900 N N . ILE A 1 112 ? 0.423 0.651 -11.758 1.00 94.88 112 ILE A N 1
ATOM 901 C CA . ILE A 1 112 ? 1.479 1.660 -11.903 1.00 94.88 112 ILE A CA 1
ATOM 902 C C . ILE A 1 112 ? 2.839 0.995 -12.129 1.00 94.88 112 ILE A C 1
ATOM 904 O O . ILE A 1 112 ? 3.546 1.369 -13.057 1.00 94.88 112 ILE A O 1
ATOM 908 N N . CYS A 1 113 ? 3.203 -0.014 -11.334 1.00 94.38 113 CYS A N 1
ATOM 909 C CA . CYS A 1 113 ? 4.465 -0.730 -11.509 1.00 94.38 113 CYS A CA 1
ATOM 910 C C . CYS A 1 113 ? 4.542 -1.417 -12.876 1.00 94.38 113 CYS A C 1
ATOM 912 O O . CYS A 1 113 ? 5.562 -1.309 -13.546 1.00 94.38 113 CYS A O 1
ATOM 914 N N . LYS A 1 114 ? 3.456 -2.062 -13.320 1.00 93.00 114 LYS A N 1
ATOM 915 C CA . LYS A 1 114 ? 3.408 -2.718 -14.631 1.00 93.00 114 LYS A CA 1
ATOM 916 C C . LYS A 1 114 ? 3.588 -1.724 -15.783 1.00 93.00 114 LYS A C 1
ATOM 918 O O . LYS A 1 114 ? 4.374 -1.998 -16.683 1.00 93.00 114 LYS A O 1
ATOM 923 N N . GLU A 1 115 ? 2.909 -0.579 -15.739 1.00 92.44 115 GLU A N 1
ATOM 924 C CA . GLU A 1 115 ? 3.065 0.476 -16.752 1.00 92.44 115 GLU A CA 1
ATOM 925 C C . GLU A 1 115 ? 4.476 1.088 -16.713 1.00 92.44 115 GLU A C 1
ATOM 927 O O . GLU A 1 115 ? 5.097 1.300 -17.750 1.00 92.44 115 GLU A O 1
ATOM 932 N N . LEU A 1 116 ? 5.034 1.312 -15.519 1.00 89.38 116 LEU A N 1
ATOM 933 C CA . LEU A 1 116 ? 6.389 1.848 -15.348 1.00 89.38 116 LEU A CA 1
ATOM 934 C C . LEU A 1 116 ? 7.495 0.878 -15.770 1.00 89.38 116 LEU A C 1
ATOM 936 O O . LEU A 1 116 ? 8.582 1.339 -16.109 1.00 89.38 116 LEU A O 1
ATOM 940 N N . SER A 1 117 ? 7.256 -0.431 -15.699 1.00 86.19 117 SER A N 1
ATOM 941 C CA . SER A 1 117 ? 8.185 -1.442 -16.214 1.00 86.19 117 SER A CA 1
ATOM 942 C C . SER A 1 117 ? 8.042 -1.659 -17.716 1.00 86.19 117 SER A C 1
ATOM 944 O O . SER A 1 117 ? 9.007 -2.066 -18.350 1.00 86.19 117 SER A O 1
ATOM 946 N N . ALA A 1 118 ? 6.867 -1.385 -18.291 1.00 82.56 118 ALA A N 1
ATOM 947 C CA . ALA A 1 118 ? 6.686 -1.358 -19.741 1.00 82.56 118 ALA A CA 1
ATOM 948 C C . ALA A 1 118 ? 7.300 -0.098 -20.374 1.00 82.56 118 ALA A C 1
ATOM 950 O O . ALA A 1 118 ? 7.739 -0.132 -21.521 1.00 82.56 118 ALA A O 1
ATOM 951 N N . ALA A 1 119 ? 7.341 1.012 -19.634 1.00 76.81 119 ALA A N 1
ATOM 952 C CA . ALA A 1 119 ? 8.068 2.202 -20.038 1.00 76.81 119 ALA A CA 1
ATOM 953 C C . ALA A 1 119 ? 9.584 1.979 -19.904 1.00 76.81 119 ALA A C 1
ATOM 955 O O . ALA A 1 119 ? 10.066 1.553 -18.853 1.00 76.81 119 ALA A O 1
ATOM 956 N N . ASP A 1 120 ? 10.344 2.338 -20.941 1.00 64.12 120 ASP A N 1
ATOM 957 C CA . ASP A 1 120 ? 11.810 2.366 -20.917 1.00 64.12 120 ASP A CA 1
ATOM 958 C C . ASP A 1 120 ? 12.307 3.354 -19.847 1.00 64.12 120 ASP A C 1
ATOM 960 O O . ASP A 1 120 ? 12.502 4.548 -20.072 1.00 64.12 120 ASP A O 1
ATOM 964 N N . GLY A 1 121 ? 12.466 2.864 -18.622 1.00 63.88 121 GLY A N 1
ATOM 965 C CA . GLY A 1 121 ? 12.834 3.678 -17.476 1.00 63.88 121 GLY A CA 1
ATOM 966 C C . GLY A 1 121 ? 14.302 3.507 -17.099 1.00 63.88 121 GLY A C 1
ATOM 967 O O . GLY A 1 121 ? 14.792 2.392 -16.945 1.00 63.88 121 GLY A O 1
ATOM 968 N N . GLY A 1 122 ? 14.991 4.610 -16.811 1.00 60.38 122 GLY A N 1
ATOM 969 C CA . GLY A 1 122 ? 16.389 4.599 -16.355 1.00 60.38 122 GLY A CA 1
ATOM 970 C C . GLY A 1 122 ? 17.418 4.795 -17.469 1.00 60.38 122 GLY A C 1
ATOM 971 O O . GLY A 1 122 ? 18.606 4.883 -17.176 1.00 60.38 122 GLY A O 1
ATOM 972 N N . ARG A 1 123 ? 16.967 4.933 -18.720 1.00 63.69 123 ARG A N 1
ATOM 973 C CA . ARG A 1 123 ? 17.778 5.492 -19.801 1.00 63.69 123 ARG A CA 1
ATOM 974 C C . ARG A 1 123 ? 17.767 7.009 -19.651 1.00 63.69 123 ARG A C 1
ATOM 976 O O . ARG A 1 123 ? 16.705 7.622 -19.526 1.00 63.69 123 ARG A O 1
ATOM 983 N N . ARG A 1 124 ? 18.944 7.634 -19.625 1.00 63.28 124 ARG A N 1
ATOM 984 C CA . ARG A 1 124 ? 19.025 9.093 -19.720 1.00 63.28 124 ARG A CA 1
ATOM 985 C C . ARG A 1 124 ? 18.553 9.463 -21.122 1.00 63.28 124 ARG A C 1
ATOM 987 O O . ARG A 1 124 ? 19.215 9.093 -22.084 1.00 63.28 124 ARG A O 1
ATOM 994 N N . LYS A 1 125 ? 17.428 10.175 -21.248 1.00 70.88 125 LYS A N 1
ATOM 995 C CA . LYS A 1 125 ? 17.031 10.731 -22.547 1.00 70.88 125 LYS A CA 1
ATOM 996 C C . LYS A 1 125 ? 18.138 11.714 -22.962 1.00 70.88 125 LYS A C 1
ATOM 998 O O . LYS A 1 125 ? 18.393 12.647 -22.190 1.00 70.88 125 LYS A O 1
ATOM 1003 N N . PRO A 1 126 ? 18.852 11.492 -24.082 1.00 73.44 126 PRO A N 1
ATOM 1004 C CA . PRO A 1 126 ? 19.828 12.465 -24.549 1.00 73.44 126 PRO A CA 1
ATOM 1005 C C . PRO A 1 126 ? 19.116 13.812 -24.739 1.00 73.44 126 PRO A C 1
ATOM 1007 O O . PRO A 1 126 ? 17.945 13.821 -25.135 1.00 73.44 126 PRO A O 1
ATOM 1010 N N . PRO A 1 127 ? 19.762 14.940 -24.390 1.00 80.00 127 PRO A N 1
ATOM 1011 C CA . PRO A 1 127 ? 19.161 16.244 -24.614 1.00 80.00 127 PRO A CA 1
ATOM 1012 C C . PRO A 1 127 ? 18.832 16.390 -26.101 1.00 80.00 127 PRO A C 1
ATOM 1014 O O . PRO A 1 127 ? 19.601 15.966 -26.963 1.00 80.00 127 PRO A O 1
ATOM 1017 N N . GLU A 1 128 ? 17.666 16.953 -26.384 1.00 85.25 128 GLU A N 1
ATOM 1018 C CA . GLU A 1 128 ? 17.220 17.221 -27.746 1.00 85.25 128 GLU A CA 1
ATOM 1019 C C . GLU A 1 128 ? 17.825 18.564 -28.162 1.00 85.25 128 GLU A C 1
ATOM 1021 O O . GLU A 1 128 ? 17.578 19.585 -27.513 1.00 85.25 128 GLU A O 1
ATOM 1026 N N . LEU A 1 129 ? 18.698 18.549 -29.169 1.00 88.00 129 LEU A N 1
ATOM 1027 C CA . LEU A 1 129 ? 19.264 19.764 -29.738 1.00 88.00 129 LEU A CA 1
ATOM 1028 C C . LEU A 1 129 ? 18.223 20.340 -30.701 1.00 88.00 129 LEU A C 1
ATOM 1030 O O . LEU A 1 129 ? 17.755 19.639 -31.598 1.00 88.00 129 LEU A O 1
ATOM 1034 N N . ILE A 1 130 ? 17.817 21.587 -30.459 1.00 89.50 130 ILE A N 1
ATOM 1035 C CA . ILE A 1 130 ? 16.841 22.289 -31.293 1.00 89.50 130 ILE A CA 1
ATOM 1036 C C . ILE A 1 130 ? 17.602 23.268 -32.175 1.00 89.50 130 ILE A C 1
ATOM 1038 O O . ILE A 1 130 ? 18.089 24.294 -31.691 1.00 89.50 130 ILE A O 1
ATOM 1042 N N . ASP A 1 131 ? 17.641 22.970 -33.466 1.00 90.06 131 ASP A N 1
ATOM 1043 C CA . ASP A 1 131 ? 18.245 23.827 -34.472 1.00 90.06 131 ASP A CA 1
ATOM 1044 C C . ASP A 1 131 ? 17.174 24.660 -35.174 1.00 90.06 131 ASP A C 1
ATOM 1046 O O . ASP A 1 131 ? 16.046 24.221 -35.413 1.00 90.06 131 ASP A O 1
ATOM 1050 N N . ARG A 1 132 ? 17.531 25.902 -35.511 1.00 89.81 132 ARG A N 1
ATOM 1051 C CA . ARG A 1 132 ? 16.650 26.819 -36.236 1.00 89.81 132 ARG A CA 1
ATOM 1052 C C . ARG A 1 132 ? 17.079 26.897 -37.694 1.00 89.81 132 ARG A C 1
ATOM 1054 O O . ARG A 1 132 ? 18.198 27.319 -37.984 1.00 89.81 132 ARG A O 1
ATOM 1061 N N . SER A 1 133 ? 16.184 26.539 -38.610 1.00 87.75 133 SER A N 1
ATOM 1062 C CA . SER A 1 133 ? 16.446 26.650 -40.044 1.00 87.75 133 SER A CA 1
ATOM 1063 C C . SER A 1 133 ? 16.439 28.116 -40.491 1.00 87.75 133 SER A C 1
ATOM 1065 O O . SER A 1 133 ? 15.784 28.970 -39.886 1.00 87.75 133 SER A O 1
ATOM 1067 N N . ALA A 1 134 ? 17.150 28.421 -41.579 1.00 88.56 134 ALA A N 1
ATOM 1068 C CA . ALA A 1 134 ? 17.189 29.769 -42.156 1.00 88.56 134 ALA A CA 1
ATOM 1069 C C . ALA A 1 134 ? 15.801 30.268 -42.615 1.00 88.56 134 ALA A C 1
ATOM 1071 O O . ALA A 1 134 ? 15.561 31.471 -42.663 1.00 88.56 134 ALA A O 1
ATOM 1072 N N . GLU A 1 135 ? 14.874 29.346 -42.890 1.00 89.75 135 GLU A N 1
ATOM 1073 C CA . GLU A 1 135 ? 13.470 29.618 -43.229 1.00 89.75 135 GLU A CA 1
ATOM 1074 C C . GLU A 1 135 ? 12.598 29.891 -41.987 1.00 89.75 135 GLU A C 1
ATOM 1076 O O . GLU A 1 135 ? 11.422 30.225 -42.105 1.00 89.75 135 GLU A O 1
ATOM 1081 N N . GLY A 1 136 ? 13.170 29.778 -40.783 1.00 88.12 136 GLY A N 1
ATOM 1082 C CA . GLY A 1 136 ? 12.490 30.021 -39.511 1.00 88.12 136 GLY A CA 1
ATOM 1083 C C . GLY A 1 136 ? 11.847 28.785 -38.878 1.00 88.12 136 GLY A C 1
ATOM 1084 O O . GLY A 1 136 ? 11.185 28.933 -37.851 1.00 88.12 136 GLY A O 1
ATOM 1085 N N . GLY A 1 137 ? 12.049 27.595 -39.450 1.00 91.06 137 GLY A N 1
ATOM 1086 C CA . GLY A 1 137 ? 11.605 26.324 -38.876 1.00 91.06 137 GLY A CA 1
ATOM 1087 C C . GLY A 1 137 ? 12.454 25.892 -37.678 1.00 91.06 137 GLY A C 1
ATOM 1088 O O . GLY A 1 137 ? 13.578 26.361 -37.502 1.00 91.06 137 GLY A O 1
ATOM 1089 N N . TYR A 1 138 ? 11.911 24.991 -36.864 1.00 89.81 138 TYR A N 1
ATOM 1090 C CA . TYR A 1 138 ? 12.620 24.339 -35.765 1.00 89.81 138 TYR A CA 1
ATOM 1091 C C . TYR A 1 138 ? 12.719 22.850 -36.075 1.00 89.81 138 TYR A C 1
ATOM 1093 O O . TYR A 1 138 ? 11.696 22.227 -36.357 1.00 89.81 138 TYR A O 1
ATOM 1101 N N . ASP A 1 139 ? 13.929 22.306 -36.024 1.00 88.06 139 ASP A N 1
ATOM 1102 C CA . ASP A 1 139 ? 14.180 20.873 -36.139 1.00 88.06 139 ASP A CA 1
ATOM 1103 C C . ASP A 1 139 ? 14.817 20.375 -34.841 1.00 88.06 139 ASP A C 1
ATOM 1105 O O . ASP A 1 139 ? 15.599 21.089 -34.210 1.00 88.06 139 ASP A O 1
ATOM 1109 N N . ALA A 1 140 ? 14.439 19.179 -34.416 1.00 87.06 140 ALA A N 1
ATOM 1110 C CA . ALA A 1 140 ? 14.812 18.624 -33.129 1.00 87.06 140 ALA A CA 1
ATOM 1111 C C . ALA A 1 140 ? 15.463 17.259 -33.349 1.00 87.06 140 ALA A C 1
ATOM 1113 O O . ALA A 1 140 ? 14.830 16.330 -33.852 1.00 87.06 140 ALA A O 1
ATOM 1114 N N . HIS A 1 141 ? 16.738 17.138 -32.982 1.00 84.00 141 HIS A N 1
ATOM 1115 C CA . HIS A 1 141 ? 17.477 15.885 -33.099 1.00 84.00 141 HIS A CA 1
ATOM 1116 C C . HIS A 1 141 ? 18.183 15.520 -31.789 1.00 84.00 141 HIS A C 1
ATOM 1118 O O . HIS A 1 141 ? 18.616 16.397 -31.035 1.00 84.00 141 HIS A O 1
ATOM 1124 N N . PRO A 1 142 ? 18.312 14.218 -31.479 1.00 80.88 142 PRO A N 1
ATOM 1125 C CA . PRO A 1 142 ? 19.039 13.776 -30.298 1.00 80.88 142 PRO A CA 1
ATOM 1126 C C . PRO A 1 142 ? 20.495 14.245 -30.343 1.00 80.88 142 PRO A C 1
ATOM 1128 O O . PRO A 1 142 ? 21.172 14.080 -31.359 1.00 80.88 142 PRO A O 1
ATOM 1131 N N . ALA A 1 143 ? 21.000 14.785 -29.232 1.00 80.00 143 ALA A N 1
ATOM 1132 C CA . ALA A 1 143 ? 22.423 15.065 -29.110 1.00 80.00 143 ALA A CA 1
ATOM 1133 C C . ALA A 1 143 ? 23.242 13.769 -29.293 1.00 80.00 143 ALA A C 1
ATOM 1135 O O . ALA A 1 143 ? 22.829 12.716 -28.790 1.00 80.00 143 ALA A O 1
ATOM 1136 N N . PRO A 1 144 ? 24.413 13.833 -29.957 1.00 77.38 144 PRO A N 1
ATOM 1137 C CA . PRO A 1 144 ? 25.318 12.696 -30.052 1.00 77.38 144 PRO A CA 1
ATOM 1138 C C . PRO A 1 144 ? 25.647 12.155 -28.659 1.00 77.38 144 PRO A C 1
ATOM 1140 O O . PRO A 1 144 ? 25.930 12.921 -27.733 1.00 77.38 144 PRO A O 1
ATOM 1143 N N . LEU A 1 145 ? 25.613 10.832 -28.503 1.00 73.31 145 LEU A N 1
ATOM 1144 C CA . LEU A 1 145 ? 25.998 10.208 -27.243 1.00 73.31 145 LEU A CA 1
ATOM 1145 C C . LEU A 1 145 ? 27.495 10.428 -26.977 1.00 73.31 145 LEU A C 1
ATOM 1147 O O . LEU A 1 145 ? 28.294 10.396 -27.918 1.00 73.31 145 LEU A O 1
ATOM 1151 N N . PRO A 1 146 ? 27.902 10.635 -25.711 1.00 72.38 146 PRO A N 1
ATOM 1152 C CA . PRO A 1 146 ? 29.311 10.641 -25.346 1.00 72.38 146 PRO A CA 1
ATOM 1153 C C . PRO A 1 146 ? 29.998 9.341 -25.780 1.00 72.38 146 PRO A C 1
ATOM 1155 O O . PRO A 1 146 ? 29.417 8.261 -25.683 1.00 72.38 146 PRO A O 1
ATOM 1158 N N . VAL A 1 147 ? 31.250 9.442 -26.225 1.00 73.12 147 VAL A N 1
ATOM 1159 C CA . VAL A 1 147 ? 32.055 8.281 -26.630 1.00 73.12 147 VAL A CA 1
ATOM 1160 C C . VAL A 1 147 ? 32.156 7.290 -25.464 1.00 73.12 147 VAL A C 1
ATOM 1162 O O . VAL A 1 147 ? 32.512 7.679 -24.353 1.00 73.12 147 VAL A O 1
ATOM 1165 N N . GLY A 1 148 ? 31.832 6.018 -25.714 1.00 70.31 148 GLY A N 1
ATOM 1166 C CA . GLY A 1 148 ? 31.818 4.960 -24.696 1.00 70.31 148 GLY A CA 1
ATOM 1167 C C . GLY A 1 148 ? 30.534 4.886 -23.863 1.00 70.31 148 GLY A C 1
ATOM 1168 O O . GLY A 1 148 ? 30.457 4.068 -22.949 1.00 70.31 148 GLY A O 1
ATOM 1169 N N . HIS A 1 149 ? 29.526 5.716 -24.152 1.00 63.25 149 HIS A N 1
ATOM 1170 C CA . HIS A 1 149 ? 28.203 5.557 -23.562 1.00 63.25 149 HIS A CA 1
ATOM 1171 C C . HIS A 1 149 ? 27.355 4.647 -24.458 1.00 63.25 149 HIS A C 1
ATOM 1173 O O . HIS A 1 149 ? 27.165 5.001 -25.625 1.00 63.25 149 HIS A O 1
ATOM 1179 N N . PRO A 1 150 ? 26.867 3.498 -23.951 1.00 62.81 150 PRO A N 1
ATOM 1180 C CA . PRO A 1 150 ? 26.097 2.577 -24.769 1.00 62.81 150 PRO A CA 1
ATOM 1181 C C . PRO A 1 150 ? 24.861 3.265 -25.350 1.00 62.81 150 PRO A C 1
ATOM 1183 O O . PRO A 1 150 ? 24.219 4.095 -24.691 1.00 62.81 150 PRO A O 1
ATOM 1186 N N . GLY A 1 151 ? 24.562 2.934 -26.605 1.00 62.47 151 GLY A N 1
ATOM 1187 C CA . GLY A 1 151 ? 23.379 3.406 -27.311 1.00 62.47 151 GLY A CA 1
ATOM 1188 C C . GLY A 1 151 ? 22.096 3.088 -26.538 1.00 62.47 151 GLY A C 1
ATOM 1189 O O . GLY A 1 151 ? 22.074 2.138 -25.757 1.00 62.47 151 GLY A O 1
ATOM 1190 N N . PRO A 1 152 ? 20.991 3.828 -26.751 1.00 58.47 152 PRO A N 1
ATOM 1191 C CA . PRO A 1 152 ? 19.709 3.490 -26.142 1.00 58.47 152 PRO A CA 1
ATOM 1192 C C . PRO A 1 152 ? 19.310 2.032 -26.402 1.00 58.47 152 PRO A C 1
ATOM 1194 O O . PRO A 1 152 ? 18.697 1.439 -25.532 1.00 58.47 152 PRO A O 1
ATOM 1197 N N . ASP A 1 153 ? 19.722 1.420 -27.513 1.00 60.03 153 ASP A N 1
ATOM 1198 C CA . ASP A 1 153 ? 19.394 0.029 -27.848 1.00 60.03 153 ASP A CA 1
ATOM 1199 C C . ASP A 1 153 ? 20.463 -1.001 -27.433 1.00 60.03 153 ASP A C 1
ATOM 1201 O O . ASP A 1 153 ? 20.243 -2.203 -27.581 1.00 60.03 153 ASP A O 1
ATOM 1205 N N . GLU A 1 154 ? 21.601 -0.568 -26.877 1.00 59.28 154 GLU A N 1
ATOM 1206 C CA . GLU A 1 154 ? 22.625 -1.480 -26.360 1.00 59.28 154 GLU A CA 1
ATOM 1207 C C . GLU A 1 154 ? 22.238 -1.973 -24.961 1.00 59.28 154 GLU A C 1
ATOM 1209 O O . GLU A 1 154 ? 22.090 -1.206 -24.004 1.00 59.28 154 GLU A O 1
ATOM 1214 N N . LEU A 1 155 ? 22.049 -3.289 -24.843 1.00 57.25 155 LEU A N 1
ATOM 1215 C CA . LEU A 1 155 ? 21.901 -3.947 -23.550 1.00 57.25 155 LEU A CA 1
ATOM 1216 C C . LEU A 1 155 ? 23.205 -3.780 -22.754 1.00 57.25 155 LEU A C 1
ATOM 1218 O O . LEU A 1 155 ? 24.281 -3.828 -23.352 1.00 57.25 155 LEU A O 1
ATOM 1222 N N . PRO A 1 156 ? 23.135 -3.591 -21.422 1.00 58.78 156 PRO A N 1
ATOM 1223 C CA . PRO A 1 156 ? 24.339 -3.567 -20.604 1.00 58.78 156 PRO A CA 1
ATOM 1224 C C . PRO A 1 156 ? 25.136 -4.847 -20.855 1.00 58.78 156 PRO A C 1
ATOM 1226 O O . PRO A 1 156 ? 24.559 -5.939 -20.843 1.00 58.78 156 PRO A O 1
ATOM 1229 N N . GLU A 1 157 ? 26.441 -4.708 -21.097 1.00 61.50 157 GLU A N 1
ATOM 1230 C CA . GLU A 1 157 ? 27.317 -5.868 -21.223 1.00 61.50 157 GLU A CA 1
ATOM 1231 C C . GLU A 1 157 ? 27.151 -6.747 -19.976 1.00 61.50 157 GLU A C 1
ATOM 1233 O O . GLU A 1 157 ? 27.136 -6.220 -18.853 1.00 61.50 157 GLU A O 1
ATOM 1238 N N . PRO A 1 158 ? 26.965 -8.070 -20.144 1.00 59.84 158 PRO A N 1
ATOM 1239 C CA . PRO A 1 158 ? 26.859 -8.964 -19.008 1.00 59.84 158 PRO A CA 1
ATOM 1240 C C . PRO A 1 158 ? 28.124 -8.817 -18.168 1.00 59.84 158 PRO A C 1
ATOM 1242 O O . PRO A 1 158 ? 29.241 -8.876 -18.686 1.00 59.84 158 PRO A O 1
ATOM 1245 N N . LEU A 1 159 ? 27.937 -8.594 -16.865 1.00 60.12 159 LEU A N 1
ATOM 1246 C CA . LEU A 1 159 ? 29.054 -8.594 -15.931 1.00 60.12 159 LEU A CA 1
ATOM 1247 C C . LEU A 1 159 ? 29.804 -9.923 -16.092 1.00 60.12 159 LEU A C 1
ATOM 1249 O O . LEU A 1 159 ? 29.143 -10.961 -16.195 1.00 60.12 159 LEU A O 1
ATOM 1253 N N . PRO A 1 160 ? 31.148 -9.910 -16.122 1.00 67.25 160 PRO A N 1
ATOM 1254 C CA . PRO A 1 160 ? 31.916 -11.140 -16.199 1.00 67.25 160 PRO A C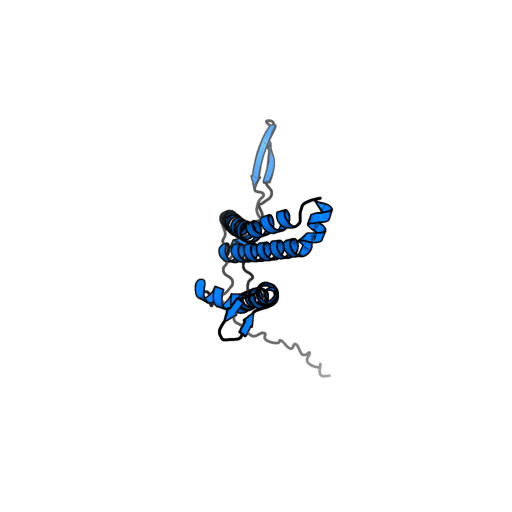A 1
ATOM 1255 C C . PRO A 1 160 ? 31.469 -12.077 -15.076 1.00 67.25 160 PRO A C 1
ATOM 1257 O O . PRO A 1 160 ? 31.332 -11.665 -13.919 1.00 67.25 160 PRO A O 1
ATOM 1260 N N . GLU A 1 161 ? 31.177 -13.317 -15.456 1.00 58.50 161 GLU A N 1
ATOM 1261 C CA . GLU A 1 161 ? 30.683 -14.375 -14.585 1.00 58.50 161 GLU A CA 1
ATOM 1262 C C . GLU A 1 161 ? 31.798 -14.730 -13.596 1.00 58.50 161 GLU A C 1
ATOM 1264 O O . GLU A 1 161 ? 32.679 -15.529 -13.883 1.00 58.50 161 GLU A O 1
ATOM 1269 N N . ALA A 1 162 ? 31.792 -14.016 -12.469 1.00 56.22 162 ALA A N 1
ATOM 1270 C CA . ALA A 1 162 ? 32.924 -13.834 -11.572 1.00 56.22 162 ALA A CA 1
ATOM 1271 C C . ALA A 1 162 ? 34.142 -13.175 -12.251 1.00 56.22 162 ALA A C 1
ATOM 1273 O O . ALA A 1 162 ? 34.745 -13.668 -13.201 1.00 56.22 162 ALA A O 1
ATOM 1274 N N . VAL A 1 163 ? 34.605 -12.076 -11.656 1.00 55.62 163 VAL A N 1
ATOM 1275 C CA . VAL A 1 163 ? 36.049 -11.863 -11.618 1.00 55.62 163 VAL A CA 1
ATOM 1276 C C . VAL A 1 163 ? 36.563 -13.071 -10.844 1.00 55.62 163 VAL A C 1
ATOM 1278 O O . VAL A 1 163 ? 36.391 -13.122 -9.624 1.00 55.62 163 VAL A O 1
ATOM 1281 N N . GLU A 1 164 ? 37.092 -14.087 -11.539 1.00 49.00 164 GLU A N 1
ATOM 1282 C CA . GLU A 1 164 ? 37.979 -15.053 -10.894 1.00 49.00 164 GLU A CA 1
ATOM 1283 C C . GLU A 1 164 ? 38.887 -14.219 -10.004 1.00 49.00 164 GLU A C 1
ATOM 1285 O O . GLU A 1 164 ? 39.418 -13.206 -10.469 1.00 49.00 164 GLU A O 1
ATOM 1290 N N . ALA A 1 165 ? 38.981 -14.570 -8.723 1.00 50.41 165 ALA A N 1
ATOM 1291 C CA . ALA A 1 165 ? 39.919 -13.957 -7.802 1.00 50.41 165 ALA A CA 1
ATOM 1292 C C . ALA A 1 165 ? 41.334 -14.283 -8.301 1.00 50.41 165 ALA A C 1
ATOM 1294 O O . ALA A 1 165 ? 42.024 -15.145 -7.766 1.00 50.41 165 ALA A O 1
ATOM 1295 N N . GLY A 1 166 ? 41.726 -13.638 -9.396 1.00 42.72 166 GLY A N 1
ATOM 1296 C CA . GLY A 1 166 ? 43.049 -13.615 -9.944 1.00 42.72 166 GLY A CA 1
ATOM 1297 C C . GLY A 1 166 ? 43.866 -12.947 -8.877 1.00 42.72 166 GLY A C 1
ATOM 1298 O O . GLY A 1 166 ? 43.716 -11.748 -8.648 1.00 42.72 166 GLY A O 1
ATOM 1299 N N . ASP A 1 167 ? 44.601 -13.797 -8.168 1.00 44.66 167 ASP A N 1
ATOM 1300 C CA . ASP A 1 167 ? 45.818 -13.511 -7.440 1.00 44.66 167 ASP A CA 1
ATOM 1301 C C . ASP A 1 167 ? 46.050 -12.005 -7.315 1.00 44.66 167 ASP A C 1
ATOM 1303 O O . ASP A 1 167 ? 46.653 -11.366 -8.184 1.00 44.66 167 ASP A O 1
ATOM 1307 N N . HIS A 1 168 ? 45.539 -11.415 -6.230 1.00 47.09 168 HIS A N 1
ATOM 1308 C CA . HIS A 1 168 ? 46.127 -10.192 -5.715 1.00 47.09 168 HIS A CA 1
ATOM 1309 C C . HIS A 1 168 ? 47.538 -10.567 -5.268 1.00 47.09 168 HIS A C 1
ATOM 1311 O O . HIS A 1 168 ? 47.810 -10.722 -4.076 1.00 47.09 168 HIS A O 1
ATOM 1317 N N . GLY A 1 169 ? 48.421 -10.727 -6.258 1.00 40.66 169 GLY A N 1
ATOM 1318 C CA . GLY A 1 169 ? 49.847 -10.792 -6.107 1.00 40.66 169 GLY A CA 1
ATOM 1319 C C . GLY A 1 169 ? 50.198 -9.545 -5.334 1.00 40.66 169 GLY A C 1
ATOM 1320 O O . GLY A 1 169 ? 50.223 -8.433 -5.863 1.00 40.66 169 GLY A O 1
ATOM 1321 N N . THR A 1 170 ? 50.375 -9.740 -4.035 1.00 40.38 170 THR A N 1
ATOM 1322 C CA . THR A 1 170 ? 50.918 -8.751 -3.134 1.00 40.38 170 THR A CA 1
ATOM 1323 C C . THR A 1 170 ? 52.335 -8.541 -3.635 1.00 40.38 170 THR A C 1
ATOM 1325 O O . THR A 1 170 ? 53.260 -9.238 -3.224 1.00 40.38 170 THR A O 1
ATOM 1328 N N . GLN A 1 171 ? 52.513 -7.623 -4.587 1.00 48.22 171 GLN A N 1
ATOM 1329 C CA . GLN A 1 171 ? 53.817 -7.068 -4.897 1.00 48.22 171 GLN A CA 1
ATOM 1330 C C . GLN A 1 171 ? 54.212 -6.242 -3.677 1.00 48.22 171 GLN A C 1
ATOM 1332 O O . GLN A 1 171 ? 54.025 -5.031 -3.607 1.00 48.22 171 GLN A O 1
ATOM 1337 N N . SER A 1 172 ? 54.712 -6.947 -2.666 1.00 41.91 172 SER A N 1
ATOM 1338 C CA . SER A 1 172 ? 55.544 -6.382 -1.624 1.00 41.91 172 SER A CA 1
ATOM 1339 C C . SER A 1 172 ? 56.823 -5.917 -2.314 1.00 41.91 172 SER A C 1
ATOM 1341 O O . SER A 1 172 ? 57.789 -6.662 -2.456 1.00 41.91 172 SER A O 1
ATOM 1343 N N . SER A 1 173 ? 56.811 -4.686 -2.823 1.00 46.97 173 SER A N 1
ATOM 1344 C CA . SER A 1 173 ? 58.027 -3.980 -3.202 1.00 46.97 173 SER A CA 1
ATOM 1345 C C . SER A 1 173 ? 58.765 -3.606 -1.915 1.00 46.97 173 SER A C 1
ATOM 1347 O O . SER A 1 173 ? 58.649 -2.488 -1.412 1.00 46.97 173 SER A O 1
ATOM 1349 N N . SER A 1 174 ? 59.470 -4.576 -1.336 1.00 41.81 174 SER A N 1
ATOM 1350 C CA . SER A 1 174 ? 60.448 -4.328 -0.281 1.00 41.81 174 SER A CA 1
ATOM 1351 C C . SER A 1 174 ? 61.679 -3.681 -0.929 1.00 41.81 174 SER A C 1
ATOM 1353 O O . SER A 1 174 ? 62.216 -4.262 -1.874 1.00 41.81 174 SER A O 1
ATOM 1355 N N . PRO A 1 175 ? 62.143 -2.497 -0.492 1.00 45.25 175 PRO A N 1
ATOM 1356 C CA . PRO A 1 175 ? 63.374 -1.930 -1.018 1.00 45.25 175 PRO A CA 1
ATOM 1357 C C . PRO A 1 175 ? 64.561 -2.723 -0.460 1.00 45.25 175 PRO A C 1
ATOM 1359 O O . PRO A 1 175 ? 64.724 -2.865 0.752 1.00 45.25 175 PRO A O 1
ATOM 1362 N N . GLU A 1 176 ? 65.371 -3.268 -1.362 1.00 49.41 176 GLU A N 1
ATOM 1363 C CA . GLU A 1 176 ? 66.624 -3.957 -1.060 1.00 49.41 176 GLU A CA 1
ATOM 1364 C C . GLU A 1 176 ? 67.608 -2.974 -0.385 1.00 49.41 176 GLU A C 1
ATOM 1366 O O . GLU A 1 176 ? 67.766 -1.844 -0.867 1.00 49.41 176 GLU A O 1
ATOM 1371 N N . PRO A 1 177 ? 68.265 -3.325 0.737 1.00 48.03 177 PRO A N 1
ATOM 1372 C CA . PRO A 1 177 ? 69.217 -2.425 1.363 1.00 48.03 177 PRO A CA 1
ATOM 1373 C C . PRO A 1 177 ? 70.503 -2.400 0.532 1.00 48.03 177 PRO A C 1
ATOM 1375 O O . PRO A 1 177 ? 71.213 -3.394 0.413 1.00 48.03 177 PRO A O 1
ATOM 1378 N N . SER A 1 178 ? 70.801 -1.227 -0.027 1.00 47.34 178 SER A N 1
ATOM 1379 C CA . SER A 1 178 ? 72.064 -0.895 -0.690 1.00 47.34 178 SER A CA 1
ATOM 1380 C C . SER A 1 178 ? 73.259 -1.255 0.201 1.00 47.34 178 SER A C 1
ATOM 1382 O O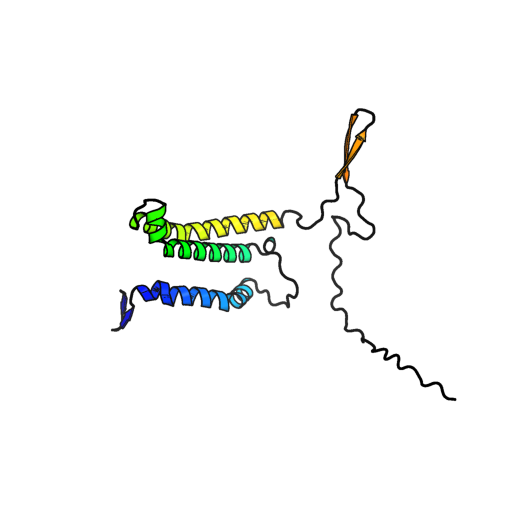 . SER A 1 178 ? 73.560 -0.542 1.159 1.00 47.34 178 SER A O 1
ATOM 1384 N N . SER A 1 179 ? 73.975 -2.325 -0.146 1.00 48.59 179 SER A N 1
ATOM 1385 C CA . SER A 1 179 ? 75.261 -2.674 0.452 1.00 48.59 179 SER A CA 1
ATOM 1386 C C . SER A 1 179 ? 76.332 -1.647 0.066 1.00 48.59 179 SER A C 1
ATOM 1388 O O . SER A 1 179 ? 76.631 -1.471 -1.119 1.00 48.59 179 SER A O 1
ATOM 1390 N N . ARG A 1 180 ? 76.929 -1.005 1.069 1.00 41.69 180 ARG A N 1
ATOM 1391 C CA . ARG A 1 180 ? 78.254 -0.383 1.016 1.00 41.69 180 ARG A CA 1
ATOM 1392 C C . ARG A 1 180 ? 79.063 -0.870 2.204 1.00 41.69 180 ARG A C 1
ATOM 1394 O O . ARG A 1 180 ? 78.453 -0.996 3.287 1.00 41.69 180 ARG A O 1
#

Secondary structure (DSSP, 8-state):
-EEETTEEE-TTHIIIIIIHHHHHHHHHHHHHHHHHHH---S---SPPPTTTSHHHHHHHHHHHHHHHHHHHHHTHHHHHHHTT--HHHHHHHHHHHHHHHHHHHHHHHHHHHHHHHHS--S--PPPEEEEEPTTS-EEEEEPPPPTTPPPTTPPPPPPPS------------PPP----